Protein AF-A0A6B1XDC8-F1 (afdb_monomer_lite)

Organism: Bifidobacterium longum (NCBI:txid216816)

InterPro domains:
  IPR008928 Six-hairpin glycosidase superfamily [SSF48208] (1-113)
  IPR012341 Six-hairpin glycosidase-like superfamily [G3DSA:1.50.10.10] (1-63)

Structure (mmCIF, N/CA/C/O backbone):
data_AF-A0A6B1XDC8-F1
#
_entry.id   AF-A0A6B1XDC8-F1
#
loop_
_atom_site.group_PDB
_atom_site.id
_atom_site.type_symbol
_atom_site.label_atom_id
_atom_site.label_alt_id
_atom_site.label_comp_id
_atom_site.label_asym_id
_atom_site.label_entity_id
_atom_site.label_seq_id
_atom_site.pdbx_PDB_ins_code
_atom_site.Cartn_x
_atom_site.Cartn_y
_atom_site.Cartn_z
_atom_site.occupancy
_atom_site.B_iso_or_equiv
_atom_site.auth_seq_id
_atom_site.auth_comp_id
_atom_site.auth_asym_id
_atom_site.auth_atom_id
_atom_site.pdbx_PDB_model_num
ATOM 1 N N . LYS A 1 1 ? -5.039 10.578 -0.601 1.00 76.38 1 LYS A N 1
ATOM 2 C CA . LYS A 1 1 ? -5.330 11.801 0.204 1.00 76.38 1 LYS A CA 1
ATOM 3 C C . LYS A 1 1 ? -6.596 12.491 -0.287 1.00 76.38 1 LYS A C 1
ATOM 5 O O . LYS A 1 1 ? -7.418 12.818 0.547 1.00 76.38 1 LYS A O 1
ATOM 10 N N . LEU A 1 2 ? -6.743 12.675 -1.601 1.00 93.44 2 LEU A N 1
ATOM 11 C CA . LEU A 1 2 ? -7.900 13.335 -2.218 1.00 93.44 2 LEU A CA 1
ATOM 12 C C . LEU A 1 2 ? -9.112 12.412 -2.464 1.00 93.44 2 LEU A C 1
ATOM 14 O O . LEU A 1 2 ? -10.103 12.879 -2.994 1.00 93.44 2 LEU A O 1
ATOM 18 N N . GLY A 1 3 ? -9.047 11.125 -2.101 1.00 91.56 3 GLY A N 1
ATOM 19 C CA . GLY A 1 3 ? -10.126 10.162 -2.382 1.00 91.56 3 GLY A CA 1
ATOM 20 C C . GLY A 1 3 ? -10.022 9.464 -3.744 1.00 91.56 3 GLY A C 1
ATOM 21 O O . GLY A 1 3 ? -10.846 8.623 -4.061 1.00 91.56 3 GLY A O 1
ATOM 22 N N . GLU A 1 4 ? -8.981 9.755 -4.523 1.00 96.25 4 GLU A N 1
ATOM 23 C CA . GLU A 1 4 ? -8.754 9.246 -5.887 1.00 96.25 4 GLU A CA 1
ATOM 24 C C . GLU A 1 4 ? -8.259 7.784 -5.953 1.00 96.25 4 GLU A C 1
ATOM 26 O O . GLU A 1 4 ? -7.385 7.449 -6.756 1.00 96.25 4 GLU A O 1
ATOM 31 N N . GLN A 1 5 ? -8.753 6.899 -5.083 1.00 96.31 5 GLN A N 1
ATOM 32 C CA . GLN A 1 5 ? -8.260 5.518 -4.992 1.00 96.31 5 GLN A CA 1
ATOM 33 C C . GLN A 1 5 ? -8.491 4.727 -6.286 1.00 96.31 5 GLN A C 1
ATOM 35 O O . GLN A 1 5 ? -7.595 3.989 -6.689 1.00 96.31 5 GLN A O 1
ATOM 40 N N . HIS A 1 6 ? -9.610 4.951 -6.980 1.00 96.88 6 HIS A N 1
ATOM 41 C CA . HIS A 1 6 ? -9.887 4.347 -8.288 1.00 96.88 6 HIS A CA 1
ATOM 42 C C . HIS A 1 6 ? -8.805 4.699 -9.325 1.00 96.88 6 HIS A C 1
ATOM 44 O O . HIS A 1 6 ? -8.190 3.824 -9.932 1.00 96.88 6 HIS A O 1
ATOM 50 N N . ARG A 1 7 ? -8.470 5.990 -9.461 1.00 97.69 7 ARG A N 1
ATOM 51 C CA . ARG A 1 7 ? -7.401 6.440 -10.367 1.00 97.69 7 ARG A CA 1
ATOM 52 C C . ARG A 1 7 ? -6.041 5.864 -9.976 1.00 97.69 7 ARG A C 1
ATOM 54 O O . ARG A 1 7 ? -5.271 5.466 -10.844 1.00 97.69 7 ARG A O 1
ATOM 61 N N . VAL A 1 8 ? -5.724 5.836 -8.679 1.00 97.81 8 VAL A N 1
ATOM 62 C CA . VAL A 1 8 ? -4.464 5.252 -8.189 1.00 97.81 8 VAL A CA 1
ATOM 63 C C . VAL A 1 8 ? -4.397 3.761 -8.509 1.00 97.81 8 VAL A C 1
ATOM 65 O O . VAL A 1 8 ? -3.337 3.286 -8.902 1.00 97.81 8 VAL A O 1
ATOM 68 N N . TYR A 1 9 ? -5.506 3.035 -8.372 1.00 98.12 9 TYR A N 1
ATOM 69 C CA . TYR A 1 9 ? -5.582 1.621 -8.720 1.00 98.12 9 TYR A CA 1
ATOM 70 C C . TYR A 1 9 ? -5.302 1.392 -10.207 1.00 98.12 9 TYR A C 1
ATOM 72 O O . TYR A 1 9 ? -4.462 0.562 -10.538 1.00 98.12 9 TYR A O 1
ATOM 80 N N . GLN A 1 10 ? -5.891 2.197 -11.094 1.00 98.31 10 GLN A N 1
ATOM 81 C CA . GLN A 1 10 ? -5.604 2.091 -12.524 1.00 98.31 10 GLN A CA 1
ATOM 82 C C . GLN A 1 10 ? -4.124 2.361 -12.836 1.00 98.31 10 GLN A C 1
ATOM 84 O O . GLN A 1 10 ? -3.496 1.598 -13.559 1.00 98.31 10 GLN A O 1
ATOM 89 N N . VAL A 1 11 ? -3.520 3.379 -12.213 1.00 98.00 11 VAL A N 1
ATOM 90 C CA . VAL A 1 11 ? -2.080 3.656 -12.370 1.00 98.00 11 VAL A CA 1
ATOM 91 C C . VAL A 1 11 ? -1.217 2.505 -11.844 1.00 98.00 11 VAL A C 1
ATOM 93 O O . VAL A 1 11 ? -0.182 2.206 -12.439 1.00 98.00 11 VAL A O 1
ATOM 96 N N . LEU A 1 12 ? -1.622 1.846 -10.750 1.00 98.25 12 LEU A N 1
ATOM 97 C CA . LEU A 1 12 ? -0.933 0.655 -10.248 1.00 98.25 12 LEU A CA 1
ATOM 98 C C . LEU A 1 12 ? -0.908 -0.450 -11.309 1.00 98.25 12 LEU A C 1
ATOM 100 O O . LEU A 1 12 ? 0.154 -1.013 -11.577 1.00 98.25 12 LEU A O 1
ATOM 104 N N . LEU A 1 13 ? -2.061 -0.726 -11.919 1.00 98.06 13 LEU A N 1
ATOM 105 C CA . LEU A 1 13 ? -2.188 -1.730 -12.969 1.00 98.06 13 LEU A CA 1
ATOM 106 C C . LEU A 1 13 ? -1.393 -1.347 -14.219 1.00 98.06 13 LEU A C 1
ATOM 108 O O . LEU A 1 13 ? -0.608 -2.154 -14.696 1.00 98.06 13 LEU A O 1
ATOM 112 N N . ASP A 1 14 ? -1.523 -0.118 -14.708 1.00 98.19 14 ASP A N 1
ATOM 113 C CA . ASP A 1 14 ? -0.899 0.289 -15.968 1.00 98.19 14 ASP A CA 1
ATOM 114 C C . ASP A 1 14 ? 0.627 0.387 -15.846 1.00 98.19 14 ASP A C 1
ATOM 116 O O . ASP A 1 14 ? 1.369 -0.126 -16.684 1.00 98.19 14 ASP A O 1
ATOM 120 N N . TYR A 1 15 ? 1.123 1.039 -14.791 1.00 98.31 15 TYR A N 1
ATOM 121 C CA . TYR A 1 15 ? 2.548 1.333 -14.658 1.00 98.31 15 TYR A CA 1
ATOM 122 C C . TYR A 1 15 ? 3.346 0.099 -14.226 1.00 98.31 15 TYR A C 1
ATOM 124 O O . TYR A 1 15 ? 4.325 -0.269 -14.874 1.00 98.31 15 TYR A O 1
ATOM 132 N N . TRP A 1 16 ? 2.921 -0.585 -13.159 1.00 98.56 16 TRP A N 1
ATOM 133 C CA . TRP A 1 16 ? 3.620 -1.785 -12.690 1.00 98.56 16 TRP A CA 1
ATOM 134 C C . TRP A 1 16 ? 3.252 -3.017 -13.510 1.00 98.56 16 TRP A C 1
ATOM 136 O O . TRP A 1 16 ? 4.138 -3.820 -13.799 1.00 98.56 16 TRP A O 1
ATOM 146 N N . GLY A 1 17 ? 1.998 -3.148 -13.952 1.00 98.31 17 GLY A N 1
ATOM 147 C CA . GLY A 1 17 ? 1.614 -4.186 -14.912 1.00 98.31 17 GLY A CA 1
ATOM 148 C C . GLY A 1 17 ? 2.352 -4.028 -16.238 1.00 98.31 17 GLY A C 1
ATOM 149 O O . GLY A 1 17 ? 2.854 -5.015 -16.758 1.00 98.31 17 GLY A O 1
ATOM 150 N N . GLY A 1 18 ? 2.590 -2.799 -16.705 1.00 97.75 18 GLY A N 1
ATOM 151 C CA . GLY A 1 18 ? 3.410 -2.556 -17.892 1.00 97.75 18 GLY A CA 1
ATOM 152 C C . GLY A 1 18 ? 4.861 -3.049 -17.771 1.00 97.75 18 GLY A C 1
ATOM 153 O O . GLY A 1 18 ? 5.433 -3.498 -18.771 1.00 97.75 18 GLY A O 1
ATOM 154 N N . MET A 1 19 ? 5.454 -3.018 -16.567 1.00 98.12 19 MET A N 1
ATOM 155 C CA . MET A 1 19 ? 6.747 -3.671 -16.300 1.00 98.12 19 MET A CA 1
ATOM 156 C C . MET A 1 19 ? 6.612 -5.202 -16.331 1.00 98.12 19 MET A C 1
ATOM 158 O O . MET A 1 19 ? 7.458 -5.883 -16.915 1.00 98.12 19 MET A O 1
ATOM 162 N N . LEU A 1 20 ? 5.550 -5.758 -15.734 1.00 98.00 20 LEU A N 1
ATOM 163 C CA . LEU A 1 20 ? 5.282 -7.204 -15.738 1.00 98.00 20 LEU A CA 1
ATOM 164 C C . LEU A 1 20 ? 5.062 -7.748 -17.157 1.00 98.00 20 LEU A C 1
ATOM 166 O O . LEU A 1 20 ? 5.611 -8.795 -17.494 1.00 98.00 20 LEU A O 1
ATOM 170 N N . ASP A 1 21 ? 4.361 -7.010 -18.018 1.00 97.19 21 ASP A N 1
ATOM 171 C CA . ASP A 1 21 ? 4.167 -7.344 -19.436 1.00 97.19 21 ASP A CA 1
ATOM 172 C C . ASP A 1 21 ? 5.503 -7.431 -20.190 1.00 97.19 21 ASP A C 1
ATOM 174 O O . ASP A 1 21 ? 5.663 -8.194 -21.145 1.00 97.19 21 ASP A O 1
ATOM 178 N N . ARG A 1 22 ? 6.510 -6.691 -19.713 1.00 96.38 22 ARG A N 1
ATOM 179 C CA . ARG A 1 22 ? 7.902 -6.729 -20.188 1.00 96.38 22 ARG A CA 1
ATOM 180 C C . ARG A 1 22 ? 8.765 -7.734 -19.425 1.00 96.38 22 ARG A C 1
ATOM 182 O O . ARG A 1 22 ? 9.989 -7.700 -19.522 1.00 96.38 22 ARG A O 1
ATOM 189 N N . ARG A 1 23 ? 8.128 -8.669 -18.716 1.00 95.81 23 ARG A N 1
ATOM 190 C CA . ARG A 1 23 ? 8.741 -9.777 -17.968 1.00 95.81 23 ARG A CA 1
ATOM 191 C C . ARG A 1 23 ? 9.631 -9.334 -16.809 1.00 95.81 23 ARG A C 1
ATOM 193 O O . ARG A 1 23 ? 10.546 -10.062 -16.424 1.00 95.81 23 ARG A O 1
ATOM 200 N N . ALA A 1 24 ? 9.371 -8.160 -16.236 1.00 97.44 24 ALA A N 1
ATOM 201 C CA . ALA A 1 24 ? 10.018 -7.761 -14.996 1.00 97.44 24 ALA A CA 1
ATOM 202 C C . ALA A 1 24 ? 9.708 -8.773 -13.877 1.00 97.44 24 ALA A C 1
ATOM 204 O O . ALA A 1 24 ? 8.552 -9.113 -13.641 1.00 97.44 24 ALA A O 1
ATOM 205 N N . VAL A 1 25 ? 10.743 -9.235 -13.171 1.00 97.81 25 VAL A N 1
ATOM 206 C CA . VAL A 1 25 ? 10.617 -10.086 -11.964 1.00 97.81 25 VAL A CA 1
ATOM 207 C C . VAL A 1 25 ? 10.915 -9.319 -10.667 1.00 97.81 25 VAL A C 1
ATOM 209 O O . VAL A 1 25 ? 10.709 -9.824 -9.568 1.00 97.81 25 VAL A O 1
ATOM 212 N N . THR A 1 26 ? 11.371 -8.077 -10.812 1.00 98.31 26 THR A N 1
ATOM 213 C CA . THR A 1 26 ? 11.611 -7.059 -9.784 1.00 98.31 26 THR A CA 1
ATOM 214 C C . THR A 1 26 ? 11.231 -5.701 -10.376 1.00 98.31 26 THR A C 1
ATOM 216 O O . THR A 1 26 ? 11.215 -5.553 -11.598 1.00 98.31 26 THR A O 1
ATOM 219 N N . PHE A 1 27 ? 10.915 -4.701 -9.550 1.00 98.50 27 PHE A N 1
ATOM 220 C CA . PHE A 1 27 ? 10.553 -3.376 -10.065 1.00 98.50 27 PHE A CA 1
ATOM 221 C C . PHE A 1 27 ? 11.776 -2.521 -10.380 1.00 98.50 27 PHE A C 1
ATOM 223 O O . PHE A 1 27 ? 12.759 -2.519 -9.637 1.00 98.50 27 PHE A O 1
ATOM 230 N N . TRP A 1 28 ? 11.703 -1.820 -11.508 1.00 98.44 28 TRP A N 1
ATOM 231 C CA . TRP A 1 28 ? 12.827 -1.097 -12.091 1.00 98.44 28 TRP A CA 1
ATOM 232 C C . TRP A 1 28 ? 12.982 0.290 -11.472 1.00 98.44 28 TRP A C 1
ATOM 234 O O . TRP A 1 28 ? 12.066 0.828 -10.849 1.00 98.44 28 TRP A O 1
ATOM 244 N N . GLU A 1 29 ? 14.162 0.870 -11.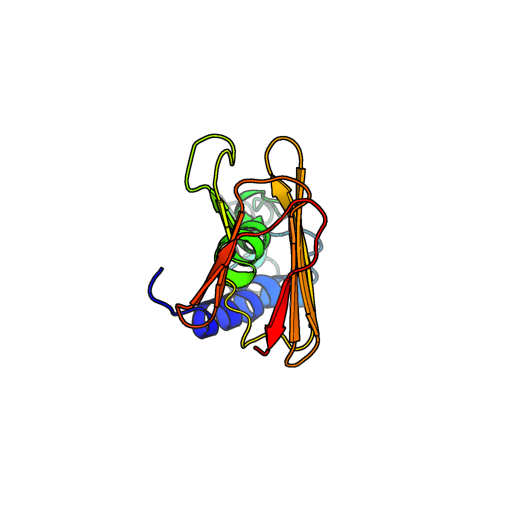659 1.00 98.38 29 GLU A N 1
ATOM 245 C CA . GLU A 1 29 ? 14.480 2.233 -11.245 1.00 98.38 29 GLU A CA 1
ATOM 246 C C . GLU A 1 29 ? 13.595 3.266 -11.941 1.00 98.38 29 GLU A C 1
ATOM 248 O O . GLU A 1 29 ? 13.105 4.200 -11.320 1.00 98.38 29 GLU A O 1
ATOM 253 N N . GLU A 1 30 ? 13.320 3.060 -13.218 1.00 97.12 30 GLU A N 1
ATOM 254 C CA . GLU A 1 30 ? 12.441 3.916 -13.994 1.00 97.12 30 GLU A CA 1
ATOM 255 C C . GLU A 1 30 ? 11.750 3.073 -15.056 1.00 97.12 30 GLU A C 1
ATOM 257 O O . GLU A 1 30 ? 12.373 2.239 -15.721 1.00 97.12 30 GLU A O 1
ATOM 262 N N . PHE A 1 31 ? 10.468 3.333 -15.261 1.00 97.62 31 PHE A N 1
ATOM 263 C CA . PHE A 1 31 ? 9.728 2.768 -16.370 1.00 97.62 31 PHE A CA 1
ATOM 264 C C . PHE A 1 31 ? 9.040 3.867 -17.178 1.00 97.62 31 PHE A C 1
ATOM 266 O O . PHE A 1 31 ? 8.249 4.645 -16.647 1.00 97.62 31 PHE A O 1
ATOM 273 N N . ASP A 1 32 ? 9.346 3.905 -18.470 1.00 97.31 32 ASP A N 1
ATOM 274 C CA . ASP A 1 32 ? 8.621 4.686 -19.460 1.00 97.31 32 ASP A CA 1
ATOM 275 C C . ASP A 1 32 ? 7.899 3.698 -20.392 1.00 97.31 32 ASP A C 1
ATOM 277 O O . ASP A 1 32 ? 8.558 2.945 -21.119 1.00 97.31 32 ASP A O 1
ATOM 281 N N . PRO A 1 33 ? 6.554 3.657 -20.382 1.00 96.00 33 PRO A N 1
ATOM 282 C CA . PRO A 1 33 ? 5.794 2.713 -21.194 1.00 96.00 33 PRO A CA 1
ATOM 283 C C . PRO A 1 33 ? 5.930 2.956 -22.705 1.00 96.00 33 PRO A C 1
ATOM 285 O O . PRO A 1 33 ? 5.598 2.052 -23.475 1.00 96.00 33 PRO A O 1
ATOM 288 N N . SER A 1 34 ? 6.416 4.129 -23.129 1.00 96.69 34 SER A N 1
ATOM 289 C CA . SER A 1 34 ? 6.667 4.457 -24.538 1.00 96.69 34 SER A CA 1
ATOM 290 C C . SER A 1 34 ? 8.012 3.939 -25.061 1.00 96.69 34 SER A C 1
ATOM 292 O O . SER A 1 34 ? 8.217 3.871 -26.272 1.00 96.69 34 SER A O 1
ATOM 294 N N . GLN A 1 35 ? 8.928 3.544 -24.171 1.00 96.38 35 GLN A N 1
ATOM 295 C CA . GLN A 1 35 ? 10.206 2.955 -24.560 1.00 96.38 35 GLN A CA 1
ATOM 296 C C . GLN A 1 35 ? 10.035 1.480 -24.944 1.00 96.38 35 GLN A C 1
ATOM 298 O O . GLN A 1 35 ? 9.207 0.743 -24.392 1.00 96.38 35 GLN A O 1
ATOM 303 N N . HIS A 1 36 ? 10.868 1.033 -25.885 1.00 93.06 36 HIS A N 1
ATOM 304 C CA . HIS A 1 36 ? 10.831 -0.318 -26.436 1.00 93.06 36 HIS A CA 1
ATOM 305 C C . HIS A 1 36 ? 12.238 -0.896 -26.618 1.00 93.06 36 HIS A C 1
ATOM 307 O O . HIS A 1 36 ? 13.233 -0.177 -26.693 1.00 93.06 36 HIS A O 1
ATOM 313 N N . GLY A 1 37 ? 12.323 -2.225 -26.714 1.00 92.75 37 GLY A N 1
ATOM 314 C CA . GLY A 1 37 ? 13.584 -2.923 -26.958 1.00 92.75 37 GLY A CA 1
ATOM 315 C C . GLY A 1 37 ? 14.656 -2.583 -25.921 1.00 92.75 37 GLY A C 1
ATOM 316 O O . GLY A 1 37 ? 14.408 -2.638 -24.719 1.00 92.75 37 GLY A O 1
ATOM 317 N N . LYS A 1 38 ? 15.857 -2.247 -26.396 1.00 94.00 38 LYS A N 1
ATOM 318 C CA . LYS A 1 38 ? 17.005 -1.928 -25.536 1.00 94.00 38 LYS A CA 1
ATOM 319 C C . LYS A 1 38 ? 16.868 -0.594 -24.797 1.00 94.00 38 LYS A C 1
ATOM 321 O O . LYS A 1 38 ? 17.448 -0.450 -23.728 1.00 94.00 38 LYS A O 1
ATOM 326 N N . ASP A 1 39 ? 16.089 0.346 -25.331 1.00 95.88 39 ASP A N 1
ATOM 327 C CA . ASP A 1 39 ? 16.005 1.704 -24.780 1.00 95.88 39 ASP A CA 1
ATOM 328 C C . ASP A 1 39 ? 15.369 1.698 -23.385 1.00 95.88 39 ASP A C 1
ATOM 330 O O . ASP A 1 39 ? 15.718 2.513 -22.540 1.00 95.88 39 ASP A O 1
ATOM 334 N N . MET A 1 40 ? 14.528 0.699 -23.096 1.00 96.19 40 MET A N 1
ATOM 335 C CA . MET A 1 40 ? 13.933 0.496 -21.772 1.00 96.19 40 MET A CA 1
ATOM 336 C C . MET A 1 40 ? 14.966 0.217 -20.673 1.00 96.19 40 MET A C 1
ATOM 338 O O . MET A 1 40 ? 14.682 0.484 -19.506 1.00 96.19 40 MET A O 1
ATOM 342 N N . TYR A 1 41 ? 16.133 -0.331 -21.020 1.00 97.31 41 TYR A N 1
ATOM 343 C CA . TYR A 1 41 ? 17.193 -0.694 -20.071 1.00 97.31 41 TYR A CA 1
ATOM 344 C C . TYR A 1 41 ? 18.279 0.379 -19.959 1.00 97.31 41 TYR A C 1
ATOM 346 O O . TYR A 1 41 ? 19.149 0.289 -19.089 1.00 97.31 41 TYR A O 1
ATOM 354 N N . ALA A 1 42 ? 18.2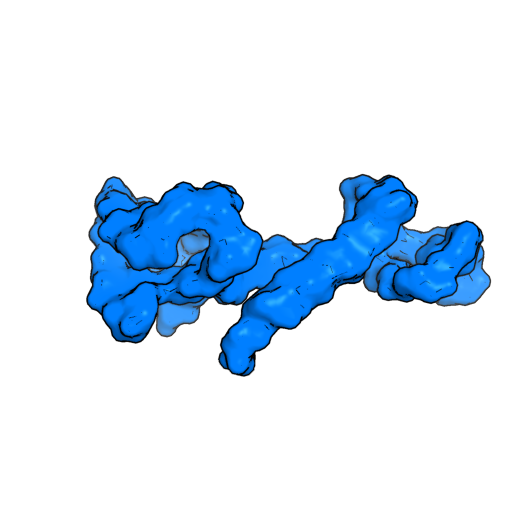27 1.392 -20.822 1.00 97.81 42 ALA A N 1
ATOM 355 C CA . ALA A 1 42 ? 19.220 2.442 -20.847 1.00 97.81 42 ALA A CA 1
ATOM 356 C C . ALA A 1 42 ? 18.988 3.432 -19.702 1.00 97.81 42 ALA A C 1
ATOM 358 O O . ALA A 1 42 ? 17.858 3.828 -19.411 1.00 97.81 42 ALA A O 1
ATOM 359 N N . MET A 1 43 ? 20.072 3.842 -19.051 1.00 97.75 43 MET A N 1
ATOM 360 C CA . MET A 1 43 ? 20.075 4.922 -18.065 1.00 97.75 43 MET A CA 1
ATOM 361 C C . MET A 1 43 ? 21.498 5.463 -17.932 1.00 97.75 43 MET A C 1
ATOM 363 O O . MET A 1 43 ? 22.460 4.754 -18.215 1.00 97.75 43 MET A O 1
ATOM 367 N N . TYR A 1 44 ? 21.649 6.727 -17.530 1.00 97.44 44 TYR A N 1
ATOM 368 C CA . TYR A 1 44 ? 22.964 7.350 -17.296 1.00 97.44 44 TYR A CA 1
ATOM 369 C C . TYR A 1 44 ? 23.922 7.323 -18.509 1.00 97.44 44 TYR A C 1
ATOM 371 O O . TYR A 1 44 ? 25.136 7.392 -18.348 1.00 97.44 44 TYR A O 1
ATOM 379 N N . GLY A 1 45 ? 23.381 7.238 -19.731 1.00 96.56 45 GLY A N 1
ATOM 380 C CA . GLY A 1 45 ? 24.169 7.131 -20.966 1.00 96.56 45 GLY A CA 1
ATOM 381 C C . GLY A 1 45 ? 24.711 5.727 -21.269 1.00 96.56 45 GLY A C 1
ATOM 382 O O . GLY A 1 45 ? 25.386 5.557 -22.281 1.00 96.56 45 GLY A O 1
ATOM 383 N N . ASP A 1 46 ? 24.397 4.725 -20.445 1.00 97.69 46 ASP A N 1
ATOM 384 C CA . ASP A 1 46 ? 24.744 3.318 -20.661 1.00 97.69 46 ASP A CA 1
ATOM 385 C C . ASP A 1 46 ? 23.503 2.538 -21.154 1.00 97.69 46 ASP A C 1
ATOM 387 O O . ASP A 1 46 ? 22.443 2.645 -20.526 1.00 97.69 46 ASP A O 1
ATOM 391 N N . PRO A 1 47 ? 23.593 1.741 -22.243 1.00 96.88 47 PRO A N 1
ATOM 392 C CA . PRO A 1 47 ? 22.488 0.918 -22.751 1.00 96.88 47 PRO A CA 1
ATOM 393 C C . PRO A 1 47 ? 21.857 -0.059 -21.746 1.00 96.88 47 PRO A C 1
ATOM 395 O O . PRO A 1 47 ? 20.726 -0.485 -21.965 1.00 96.88 47 PRO A O 1
ATOM 398 N N . TYR A 1 48 ? 22.566 -0.420 -20.675 1.00 97.25 48 TYR A N 1
ATOM 399 C CA . TYR A 1 48 ? 22.092 -1.309 -19.609 1.00 97.25 48 TYR A CA 1
ATOM 400 C C . TYR A 1 48 ? 22.326 -0.719 -18.212 1.00 97.25 48 TYR A C 1
ATOM 402 O O . TYR A 1 48 ? 22.350 -1.449 -17.221 1.00 97.25 48 TYR A O 1
ATOM 410 N N . GLY A 1 49 ? 22.505 0.601 -18.121 1.00 97.94 49 GLY A N 1
ATOM 411 C CA . GLY A 1 49 ? 22.796 1.288 -16.862 1.00 97.94 49 GLY A CA 1
ATOM 412 C C . GLY A 1 49 ? 21.634 1.319 -15.868 1.00 97.94 49 GLY A C 1
ATOM 413 O O . GLY A 1 49 ? 21.839 1.686 -14.712 1.00 97.94 49 GLY A O 1
ATOM 414 N N . LYS A 1 50 ? 20.413 0.965 -16.288 1.00 98.25 50 LYS A N 1
ATOM 415 C CA . LYS A 1 50 ? 19.229 1.001 -15.426 1.00 98.25 50 LYS A CA 1
ATOM 416 C C . LYS A 1 50 ? 19.245 -0.134 -14.409 1.00 98.25 50 LYS A C 1
ATOM 418 O O . LYS A 1 50 ? 19.322 -1.307 -14.780 1.00 98.25 50 LYS A O 1
ATOM 423 N N . SER A 1 51 ? 19.033 0.180 -13.130 1.00 98.44 51 SER A N 1
ATOM 424 C CA . SER A 1 51 ? 18.755 -0.872 -12.153 1.00 98.44 51 SER A CA 1
ATOM 425 C C . SER A 1 51 ? 17.370 -1.475 -12.395 1.00 98.44 51 SER A C 1
ATOM 427 O O . SER A 1 51 ? 16.342 -0.808 -12.274 1.00 98.44 51 SER A O 1
ATOM 429 N N . LEU A 1 52 ? 17.325 -2.774 -12.691 1.00 98.31 52 LEU A N 1
ATOM 430 C CA . LEU A 1 52 ? 16.071 -3.520 -12.853 1.00 98.31 52 LEU A CA 1
ATOM 431 C C . LEU A 1 52 ? 15.532 -4.068 -11.522 1.00 98.31 52 LEU A C 1
ATOM 433 O O . LEU A 1 52 ? 14.533 -4.780 -11.504 1.00 98.31 52 LEU A O 1
ATOM 437 N N . CYS A 1 53 ? 16.173 -3.745 -10.399 1.00 98.56 53 CYS A N 1
ATOM 438 C CA . CYS A 1 53 ? 15.737 -4.122 -9.059 1.00 98.56 53 CYS A CA 1
ATOM 439 C C . CYS A 1 53 ? 15.996 -2.957 -8.103 1.00 98.56 53 CYS A C 1
ATOM 441 O O . CYS A 1 53 ? 16.982 -2.936 -7.363 1.00 98.56 53 CYS A O 1
ATOM 443 N N . HIS A 1 54 ? 15.113 -1.965 -8.137 1.00 98.56 54 HIS A N 1
ATOM 444 C CA . HIS A 1 54 ? 15.284 -0.725 -7.397 1.00 98.56 54 HIS A CA 1
ATOM 445 C C . HIS A 1 54 ? 14.202 -0.568 -6.326 1.00 98.56 54 HIS A C 1
ATOM 447 O O . HIS A 1 54 ? 13.006 -0.676 -6.594 1.00 98.56 54 HIS A O 1
ATOM 453 N N . ALA A 1 55 ? 14.618 -0.282 -5.090 1.00 98.19 55 ALA A N 1
ATOM 454 C CA . ALA A 1 55 ? 13.723 -0.264 -3.933 1.00 98.19 55 ALA A CA 1
ATOM 455 C C . ALA A 1 55 ? 12.578 0.757 -4.062 1.00 98.19 55 ALA A C 1
ATOM 457 O O . ALA A 1 55 ? 11.443 0.453 -3.697 1.00 98.19 55 ALA A O 1
ATOM 458 N N . TRP A 1 56 ? 12.834 1.941 -4.631 1.00 97.81 56 TRP A N 1
ATOM 459 C CA . TRP A 1 56 ? 11.781 2.943 -4.844 1.00 97.81 56 TRP A CA 1
ATOM 460 C C . TRP A 1 56 ? 10.706 2.494 -5.847 1.00 97.81 56 TRP A C 1
ATOM 462 O O . TRP A 1 56 ? 9.594 3.026 -5.854 1.00 97.81 56 TRP A O 1
ATOM 472 N N . GLY A 1 57 ? 10.998 1.457 -6.641 1.00 98.00 57 GLY A N 1
ATOM 473 C CA . GLY A 1 57 ? 10.064 0.870 -7.591 1.00 98.00 57 GLY A CA 1
ATOM 474 C C . GLY A 1 57 ? 8.975 0.085 -6.868 1.00 98.00 57 GLY A C 1
ATOM 475 O O . GLY A 1 57 ? 7.903 -0.128 -7.415 1.00 98.00 57 GLY A O 1
ATOM 476 N N . ALA A 1 58 ? 9.182 -0.278 -5.599 1.00 98.25 58 ALA A N 1
ATOM 477 C CA . ALA A 1 58 ? 8.237 -1.036 -4.784 1.00 98.25 58 ALA A CA 1
ATOM 478 C C . ALA A 1 58 ? 7.138 -0.178 -4.121 1.00 98.25 58 ALA A C 1
ATOM 480 O O . ALA A 1 58 ? 6.534 -0.586 -3.126 1.00 98.25 58 ALA A O 1
ATOM 481 N N . SER A 1 59 ? 6.825 0.991 -4.688 1.00 98.06 59 SER A N 1
ATOM 482 C CA . SER A 1 59 ? 5.753 1.874 -4.202 1.00 98.06 59 SER A CA 1
ATOM 483 C C . SER A 1 59 ? 4.376 1.199 -4.003 1.00 98.06 59 SER A C 1
ATOM 485 O O . SER A 1 59 ? 3.686 1.591 -3.054 1.00 98.06 59 SER A O 1
ATOM 487 N N . PRO A 1 60 ? 3.956 0.170 -4.782 1.00 98.19 60 PRO A N 1
ATOM 488 C CA . PRO A 1 60 ? 2.682 -0.516 -4.561 1.00 98.19 60 PRO A CA 1
ATOM 489 C C . PRO A 1 60 ? 2.521 -1.081 -3.149 1.00 98.19 60 PRO A C 1
ATOM 491 O O . PRO A 1 60 ? 1.423 -1.023 -2.602 1.00 98.19 60 PRO A O 1
ATOM 494 N N . ILE A 1 61 ? 3.604 -1.546 -2.512 1.00 97.94 61 ILE A N 1
ATOM 495 C CA . ILE A 1 61 ? 3.565 -2.086 -1.141 1.00 97.94 61 ILE A CA 1
ATOM 496 C C . ILE A 1 61 ? 3.025 -1.031 -0.168 1.00 97.94 61 ILE A C 1
ATOM 498 O O . ILE A 1 61 ? 2.116 -1.297 0.622 1.00 97.94 61 ILE A O 1
ATOM 502 N N . TYR A 1 62 ? 3.557 0.190 -0.250 1.00 97.69 62 TYR A N 1
ATOM 503 C CA . TYR A 1 62 ? 3.113 1.295 0.591 1.00 97.69 62 TYR A CA 1
ATOM 504 C C . TYR A 1 62 ? 1.681 1.712 0.254 1.00 97.69 62 TYR A C 1
ATOM 506 O O . TYR A 1 62 ? 0.866 1.877 1.161 1.00 97.69 62 TYR A O 1
ATOM 514 N N . LEU A 1 63 ? 1.360 1.867 -1.034 1.00 97.81 63 LEU A N 1
ATOM 515 C CA . LEU A 1 63 ? 0.039 2.312 -1.478 1.00 97.81 63 LEU A CA 1
ATOM 516 C C . LEU A 1 63 ? -1.059 1.346 -1.015 1.00 97.81 63 LEU A C 1
ATOM 518 O O . LEU A 1 63 ? -2.028 1.784 -0.392 1.00 97.81 63 LEU A O 1
ATOM 522 N N . LEU A 1 64 ? -0.871 0.042 -1.220 1.00 97.88 64 LEU A N 1
ATOM 523 C CA . LEU A 1 64 ? -1.817 -0.991 -0.797 1.00 97.88 64 LEU A CA 1
ATOM 524 C C . LEU A 1 64 ? -2.016 -0.989 0.725 1.00 97.88 64 LEU A C 1
ATOM 526 O O . LEU A 1 64 ? -3.151 -0.911 1.189 1.00 97.88 64 LEU A O 1
ATOM 530 N N . GLY A 1 65 ? -0.942 -0.973 1.521 1.00 98.00 65 GLY A N 1
ATOM 531 C CA . GLY A 1 65 ? -1.060 -0.999 2.984 1.00 98.00 65 GLY A CA 1
ATOM 532 C C . GLY A 1 65 ? -1.629 0.290 3.593 1.00 98.00 65 GLY A C 1
ATOM 533 O O . GLY A 1 65 ? -2.486 0.256 4.478 1.00 98.00 65 GLY A O 1
ATOM 534 N N . ARG A 1 66 ? -1.170 1.453 3.119 1.00 97.19 66 ARG A N 1
ATOM 535 C CA . ARG A 1 66 ? -1.495 2.765 3.703 1.00 97.19 66 ARG A CA 1
ATOM 536 C C . ARG A 1 66 ? -2.788 3.371 3.167 1.00 97.19 66 ARG A C 1
ATOM 538 O O . ARG A 1 66 ? -3.446 4.138 3.883 1.00 97.19 66 ARG A O 1
ATOM 545 N N . HIS A 1 67 ? -3.095 3.143 1.894 1.00 96.94 67 HIS A N 1
ATOM 546 C CA . HIS A 1 67 ? -4.157 3.859 1.188 1.00 96.94 67 HIS A CA 1
ATOM 547 C C . HIS A 1 67 ? -5.340 2.984 0.788 1.00 96.94 67 HIS A C 1
ATOM 549 O O . HIS A 1 67 ? -6.433 3.534 0.760 1.00 96.94 67 HIS A O 1
ATOM 555 N N . PHE A 1 68 ? -5.150 1.679 0.577 1.00 97.81 68 PHE A N 1
ATOM 556 C CA . PHE A 1 68 ? -6.252 0.751 0.296 1.00 97.81 68 PHE A CA 1
ATOM 557 C C . PHE A 1 68 ? -6.682 -0.023 1.546 1.00 97.81 68 PHE A C 1
ATOM 559 O O . PHE A 1 68 ? -7.791 0.174 2.025 1.00 97.81 68 PHE A O 1
ATOM 566 N N . ALA A 1 69 ? -5.798 -0.818 2.159 1.00 97.94 69 ALA A N 1
ATOM 567 C CA . ALA A 1 69 ? -6.082 -1.452 3.452 1.00 97.94 69 ALA A CA 1
ATOM 568 C C . ALA A 1 69 ? -6.248 -0.408 4.572 1.00 97.94 69 ALA A C 1
ATOM 570 O O . ALA A 1 69 ? -7.005 -0.606 5.520 1.00 97.94 69 ALA A O 1
ATOM 571 N N . GLY A 1 70 ? -5.572 0.737 4.432 1.00 97.62 70 GLY A N 1
ATOM 572 C CA . GLY A 1 70 ? -5.906 1.943 5.181 1.00 97.62 70 GLY A CA 1
ATOM 573 C C . GLY A 1 70 ? -5.312 2.035 6.580 1.00 97.62 70 GLY A C 1
ATOM 574 O O . GLY A 1 70 ? -5.833 2.797 7.394 1.00 97.62 70 GLY A O 1
ATOM 575 N N . LEU A 1 71 ? -4.236 1.299 6.876 1.00 98.50 71 LEU A N 1
ATOM 576 C CA . LEU A 1 71 ? -3.584 1.349 8.184 1.00 98.50 71 LEU A CA 1
ATOM 577 C C . LEU A 1 71 ? -2.855 2.676 8.400 1.00 98.50 71 LEU A C 1
ATOM 579 O O . LEU A 1 71 ? -1.978 3.077 7.618 1.00 98.50 71 LEU A O 1
ATOM 583 N N . ARG A 1 72 ? -3.172 3.349 9.511 1.00 97.94 72 ARG A N 1
ATOM 584 C CA . ARG A 1 72 ? -2.505 4.590 9.903 1.00 97.94 72 ARG A CA 1
ATOM 585 C C . ARG A 1 72 ? -2.186 4.661 11.389 1.00 97.94 72 ARG A C 1
ATOM 587 O O . ARG A 1 72 ? -3.103 4.523 12.186 1.00 97.94 72 ARG A O 1
ATOM 594 N N . PRO A 1 73 ? -0.931 4.948 11.791 1.00 98.12 73 PRO A N 1
ATOM 595 C CA . PRO A 1 73 ? -0.670 5.300 13.175 1.00 98.12 73 PRO A CA 1
ATOM 596 C C . PRO A 1 73 ? -1.288 6.670 13.461 1.00 98.12 73 PRO A C 1
ATOM 598 O O . PRO A 1 73 ? -1.124 7.606 12.675 1.00 98.12 73 PRO A O 1
ATOM 601 N N . THR A 1 74 ? -1.971 6.778 14.593 1.00 98.38 74 THR A N 1
ATOM 602 C CA . THR A 1 74 ? -2.479 8.044 15.145 1.00 98.38 74 THR A CA 1
ATOM 603 C C . THR A 1 74 ? -1.651 8.507 16.344 1.00 98.38 74 THR A C 1
ATOM 605 O O . THR A 1 74 ? -1.773 9.650 16.770 1.00 98.38 74 THR A O 1
ATOM 608 N N . ALA A 1 75 ? -0.763 7.647 16.850 1.00 98.50 75 ALA A N 1
ATOM 609 C CA . ALA A 1 75 ? 0.262 7.968 17.837 1.00 98.50 75 ALA A CA 1
ATOM 610 C C . ALA A 1 75 ? 1.570 7.194 17.544 1.00 98.50 75 ALA A C 1
ATOM 612 O O . ALA A 1 75 ? 1.534 6.162 16.855 1.00 98.50 75 ALA A O 1
ATOM 613 N N . PRO A 1 76 ? 2.734 7.659 18.048 1.00 98.00 76 PRO A N 1
ATOM 614 C CA . PRO A 1 76 ? 4.033 7.042 17.790 1.00 98.00 76 PRO A CA 1
ATOM 615 C C . PRO A 1 76 ? 4.062 5.539 18.066 1.00 98.00 76 PRO A C 1
ATOM 617 O O . PRO A 1 76 ? 3.529 5.056 19.064 1.00 98.00 76 PRO A O 1
ATOM 620 N N . GLY A 1 77 ? 4.701 4.787 17.166 1.00 95.81 77 GLY A N 1
ATOM 621 C CA . GLY A 1 77 ? 4.843 3.340 17.305 1.00 95.81 77 GLY A CA 1
ATOM 622 C C . GLY A 1 77 ? 3.512 2.589 17.377 1.00 95.81 77 GLY A C 1
ATOM 623 O O . GLY A 1 77 ? 3.461 1.569 18.053 1.00 95.81 77 GLY A O 1
ATOM 624 N N . TYR A 1 78 ? 2.446 3.083 16.733 1.00 98.06 78 TYR A N 1
ATOM 625 C CA . TYR A 1 78 ? 1.122 2.449 16.766 1.00 98.06 78 TYR A CA 1
ATOM 626 C C . TYR A 1 78 ? 0.602 2.239 18.202 1.00 98.06 78 TYR A C 1
ATOM 628 O O . TYR A 1 78 ? 0.002 1.210 18.511 1.00 98.06 78 TYR A O 1
ATOM 636 N N . GLN A 1 79 ? 0.861 3.188 19.114 1.00 97.81 79 GLN A N 1
ATOM 637 C CA . GLN A 1 79 ? 0.174 3.213 20.416 1.00 97.81 79 GLN A CA 1
ATOM 638 C C . GLN A 1 79 ? -1.344 3.291 20.218 1.00 97.81 79 GLN A C 1
ATOM 640 O O . GLN A 1 79 ? -2.089 2.556 20.857 1.00 97.81 79 GLN A O 1
ATOM 645 N N . THR A 1 80 ? -1.770 4.128 19.273 1.00 98.69 80 THR A N 1
ATOM 646 C CA . THR A 1 80 ? -3.106 4.116 18.682 1.00 98.69 80 THR A CA 1
ATOM 647 C C . THR A 1 80 ? -2.984 4.158 17.165 1.00 98.69 80 THR A C 1
ATOM 649 O O . THR A 1 80 ? -1.980 4.643 16.618 1.00 98.69 80 THR A O 1
ATOM 652 N N . PHE A 1 81 ? -3.980 3.608 16.482 1.00 98.75 81 PHE A N 1
ATOM 653 C CA . PHE A 1 81 ? -4.025 3.547 15.031 1.00 98.75 81 PHE A CA 1
ATOM 654 C C . PHE A 1 81 ? -5.449 3.402 14.510 1.00 98.75 81 PHE A C 1
ATOM 656 O O . PHE A 1 81 ? -6.359 2.977 15.219 1.00 98.75 81 PHE A O 1
ATOM 663 N N . GLU A 1 82 ? -5.623 3.719 13.236 1.00 98.56 82 GLU A N 1
ATOM 664 C CA . GLU A 1 82 ? -6.872 3.524 12.514 1.00 98.56 82 GLU A CA 1
ATOM 665 C C . GLU A 1 82 ? -6.687 2.584 11.324 1.00 98.56 82 GLU A C 1
ATOM 667 O O . GLU A 1 82 ? -5.615 2.520 10.716 1.00 98.56 82 GLU A O 1
ATOM 672 N N . ILE A 1 83 ? -7.764 1.877 10.996 1.00 98.56 83 ILE A N 1
ATOM 673 C CA . ILE A 1 83 ? -7.972 1.165 9.742 1.00 98.56 83 ILE A CA 1
ATOM 674 C C . ILE A 1 83 ? -9.122 1.881 9.045 1.00 98.56 83 ILE A C 1
ATOM 676 O O . ILE A 1 83 ? -10.261 1.803 9.501 1.00 98.56 83 ILE A O 1
ATOM 680 N N . LYS A 1 84 ? -8.818 2.607 7.968 1.00 97.94 84 LYS A N 1
ATOM 681 C CA . LYS A 1 84 ? -9.823 3.233 7.100 1.00 97.94 84 LYS A CA 1
ATOM 682 C C . LYS A 1 84 ? -9.703 2.640 5.691 1.00 97.94 84 LYS A C 1
ATOM 684 O O . LYS A 1 84 ? -8.934 3.189 4.893 1.00 97.94 84 LYS A O 1
ATOM 689 N N . PRO A 1 85 ? -10.370 1.505 5.428 1.00 97.12 85 PRO A N 1
ATOM 690 C CA . PRO A 1 85 ? -10.214 0.761 4.193 1.00 97.12 85 PRO A CA 1
ATOM 691 C C . PRO A 1 85 ? -10.969 1.426 3.041 1.00 97.12 85 PRO A C 1
ATOM 693 O O . PRO A 1 85 ? -12.044 1.985 3.220 1.00 97.12 85 PRO A O 1
ATOM 696 N N . GLU A 1 86 ? -10.387 1.342 1.854 1.00 96.50 86 GLU A N 1
ATOM 697 C CA . GLU A 1 86 ? -10.887 1.911 0.604 1.00 96.50 86 GLU A CA 1
ATOM 698 C C . GLU A 1 86 ? -10.736 0.818 -0.456 1.00 96.50 86 GLU A C 1
ATOM 700 O O . GLU A 1 86 ? -9.709 0.719 -1.124 1.00 96.50 86 GLU A O 1
ATOM 705 N N . LEU A 1 87 ? -11.702 -0.103 -0.502 1.00 96.12 87 LEU A N 1
ATOM 706 C CA . LEU A 1 87 ? -11.529 -1.412 -1.142 1.00 96.12 87 LEU A CA 1
ATOM 707 C C . LEU A 1 87 ? -12.490 -1.664 -2.310 1.00 96.12 87 LEU A C 1
ATOM 709 O O . LEU A 1 87 ? -12.693 -2.820 -2.669 1.00 96.12 87 LEU A O 1
ATOM 713 N N . SER A 1 88 ? -13.096 -0.627 -2.896 1.00 95.06 88 SER A N 1
ATOM 714 C CA . SER A 1 88 ? -14.053 -0.754 -4.013 1.00 95.06 88 SER A CA 1
ATOM 715 C C . SER A 1 88 ? -13.512 -1.583 -5.182 1.00 95.06 88 SER A C 1
ATOM 717 O O . SER A 1 88 ? -14.241 -2.390 -5.743 1.00 95.06 88 SER A O 1
ATOM 719 N N . GLU A 1 89 ? -12.219 -1.448 -5.478 1.00 96.81 89 GLU A N 1
ATOM 720 C CA . GLU A 1 89 ? -11.537 -2.107 -6.603 1.00 96.81 89 GLU A CA 1
ATOM 721 C C . GLU A 1 89 ? -11.213 -3.594 -6.366 1.00 96.81 89 GLU A C 1
ATOM 723 O O . GLU A 1 89 ? -10.714 -4.277 -7.256 1.00 96.81 89 GLU A O 1
ATOM 728 N N . PHE A 1 90 ? -11.452 -4.119 -5.159 1.00 97.12 90 PHE A N 1
ATOM 729 C CA . PHE A 1 90 ? -11.095 -5.493 -4.798 1.00 97.12 90 PHE A CA 1
ATOM 730 C C . PHE A 1 90 ? -12.348 -6.310 -4.513 1.00 97.12 90 PHE A C 1
ATOM 732 O O . PHE A 1 90 ? -13.118 -5.952 -3.631 1.00 97.12 90 PHE A O 1
ATOM 739 N N . HIS A 1 91 ? -12.531 -7.450 -5.176 1.00 97.12 91 HIS A N 1
ATOM 740 C CA . HIS A 1 91 ? -13.545 -8.426 -4.754 1.00 97.12 91 HIS A CA 1
ATOM 741 C C . HIS A 1 91 ? -13.071 -9.230 -3.545 1.00 97.12 91 HIS A C 1
ATOM 743 O O . HIS A 1 91 ? -13.820 -9.425 -2.593 1.00 97.12 91 HIS A O 1
ATOM 749 N N . HIS A 1 92 ? -11.806 -9.646 -3.570 1.00 97.94 92 HIS A N 1
ATOM 750 C CA . HIS A 1 92 ? -11.168 -10.379 -2.490 1.00 97.94 92 HIS A CA 1
ATOM 751 C C . HIS A 1 92 ? -9.821 -9.741 -2.178 1.00 97.94 92 HIS A C 1
ATOM 753 O O . HIS A 1 92 ? -9.065 -9.379 -3.081 1.00 97.94 92 HIS A O 1
ATOM 759 N N . LEU A 1 93 ? -9.516 -9.611 -0.894 1.00 97.00 93 LEU A N 1
ATOM 760 C CA . LEU A 1 93 ? -8.221 -9.141 -0.424 1.00 97.00 93 LEU A CA 1
ATOM 761 C C . LEU A 1 93 ? -7.935 -9.787 0.925 1.00 97.00 93 LEU A C 1
ATOM 763 O O . LEU A 1 93 ? -8.789 -9.781 1.802 1.00 97.00 93 LEU A O 1
ATOM 767 N N . HIS A 1 94 ? -6.720 -10.287 1.119 1.00 98.19 94 HIS A N 1
ATOM 768 C CA . HIS A 1 94 ? -6.223 -10.677 2.433 1.00 98.19 94 HIS A CA 1
ATOM 769 C C . HIS A 1 94 ? -4.881 -9.987 2.645 1.00 98.19 94 HIS A C 1
ATOM 771 O O . HIS A 1 94 ? -3.947 -10.156 1.863 1.00 98.19 94 HIS A O 1
ATOM 777 N N . THR A 1 95 ? -4.787 -9.155 3.677 1.00 97.50 95 THR A N 1
ATOM 778 C CA . THR A 1 95 ? -3.573 -8.403 3.987 1.00 97.50 95 THR A CA 1
ATOM 779 C C . THR A 1 95 ? -3.277 -8.472 5.476 1.00 97.50 95 THR A C 1
ATOM 781 O O . THR A 1 95 ? -4.153 -8.226 6.301 1.00 97.50 95 THR A O 1
ATOM 784 N N . VAL A 1 96 ? -2.022 -8.762 5.816 1.00 98.56 96 VAL A N 1
ATOM 785 C CA . VAL A 1 96 ? -1.506 -8.711 7.188 1.00 98.56 96 VAL A CA 1
ATOM 786 C C . VAL A 1 96 ? -0.487 -7.584 7.266 1.00 98.56 96 VAL A C 1
ATOM 788 O O . VAL A 1 96 ? 0.514 -7.587 6.553 1.00 98.56 96 VAL A O 1
ATOM 791 N N . LEU A 1 97 ? -0.751 -6.605 8.125 1.00 98.44 97 LEU A N 1
ATOM 792 C CA . LEU A 1 97 ? 0.056 -5.401 8.260 1.00 98.44 97 LEU A CA 1
ATOM 793 C C . LEU A 1 97 ? 0.755 -5.391 9.622 1.00 98.44 97 LEU A C 1
ATOM 795 O O . LEU A 1 97 ? 0.083 -5.511 10.652 1.00 98.44 97 LEU A O 1
ATOM 799 N N . PRO A 1 98 ? 2.088 -5.240 9.664 1.00 98.06 98 PRO A N 1
ATOM 800 C CA . PRO A 1 98 ? 2.807 -5.177 10.924 1.00 98.06 98 PRO A CA 1
ATOM 801 C C . PRO A 1 98 ? 2.571 -3.834 11.623 1.00 98.06 98 PRO A C 1
ATOM 803 O O . PRO A 1 98 ? 2.616 -2.766 11.010 1.00 98.06 98 PRO A O 1
ATOM 806 N N . ILE A 1 99 ? 2.389 -3.895 12.938 1.00 97.94 99 ILE A N 1
ATOM 807 C CA . ILE A 1 99 ? 2.422 -2.747 13.849 1.00 97.94 99 ILE A CA 1
ATOM 808 C C . ILE A 1 99 ? 3.417 -3.046 14.975 1.00 97.94 99 ILE A C 1
ATOM 810 O O . ILE A 1 99 ? 3.830 -4.188 15.178 1.00 97.94 99 ILE A O 1
ATOM 814 N N . LYS A 1 100 ? 3.844 -2.039 15.746 1.00 97.50 100 LYS A N 1
ATOM 815 C CA . LYS A 1 100 ? 4.758 -2.304 16.870 1.00 97.50 100 LYS A CA 1
ATOM 816 C C . LYS A 1 100 ? 4.079 -3.246 17.870 1.00 97.50 100 LYS A C 1
ATOM 818 O O . LYS A 1 100 ? 3.021 -2.914 18.408 1.00 97.50 100 LYS A O 1
ATOM 823 N N . GLY A 1 101 ? 4.704 -4.396 18.121 1.00 96.88 101 GLY A N 1
ATOM 824 C CA . GLY A 1 101 ? 4.211 -5.401 19.064 1.00 96.88 101 GLY A CA 1
ATOM 825 C C . GLY A 1 101 ? 2.939 -6.129 18.619 1.00 96.88 101 GLY A C 1
ATOM 826 O O . GLY A 1 101 ? 2.223 -6.632 19.480 1.00 96.88 101 GLY A O 1
ATOM 827 N N . GLY A 1 102 ? 2.612 -6.155 17.322 1.00 98.00 102 GLY A N 1
ATOM 828 C CA . GLY A 1 102 ? 1.432 -6.868 16.840 1.00 98.00 102 GLY A CA 1
ATOM 829 C C . GLY A 1 102 ? 1.217 -6.796 15.332 1.00 98.00 102 GLY A C 1
ATOM 830 O O . GLY A 1 102 ? 2.066 -6.322 14.579 1.00 98.00 102 GLY A O 1
ATOM 831 N N . THR A 1 103 ? 0.045 -7.233 14.895 1.00 98.62 103 THR A N 1
ATOM 832 C CA . THR A 1 103 ? -0.397 -7.158 13.501 1.00 98.62 103 THR A CA 1
ATOM 833 C C . THR A 1 103 ? -1.835 -6.667 13.412 1.00 98.62 103 THR A C 1
ATOM 835 O O . THR A 1 103 ? -2.596 -6.703 14.384 1.00 98.62 103 THR A O 1
ATOM 838 N N . VAL A 1 104 ? -2.208 -6.210 12.221 1.00 98.75 104 VAL A N 1
ATOM 839 C CA . VAL A 1 104 ? -3.597 -5.993 11.829 1.00 98.75 104 VAL A CA 1
ATOM 840 C C . VAL A 1 104 ? -3.867 -6.795 10.567 1.00 98.75 104 VAL A C 1
ATOM 842 O O . VAL A 1 104 ? -3.175 -6.626 9.566 1.00 98.75 104 VAL A O 1
ATOM 845 N N . THR A 1 105 ? -4.856 -7.676 10.627 1.00 98.88 105 THR A N 1
ATOM 846 C CA . THR A 1 105 ? -5.321 -8.462 9.485 1.00 98.88 105 THR A CA 1
ATOM 847 C C . THR A 1 105 ? -6.574 -7.808 8.928 1.00 98.88 105 THR A C 1
ATOM 849 O O . THR A 1 105 ? -7.504 -7.525 9.682 1.00 98.88 105 THR A O 1
ATOM 852 N N . VAL A 1 106 ? -6.582 -7.550 7.624 1.00 98.75 106 VAL A N 1
ATOM 853 C CA . VAL A 1 106 ? -7.704 -6.987 6.871 1.00 98.75 106 VAL A CA 1
ATOM 854 C C . VAL A 1 106 ? -8.077 -7.998 5.795 1.00 98.75 106 VAL A C 1
ATOM 856 O O . VAL A 1 106 ? -7.245 -8.343 4.953 1.00 98.75 106 VAL A O 1
ATOM 859 N N . VAL A 1 107 ? -9.314 -8.482 5.839 1.00 98.6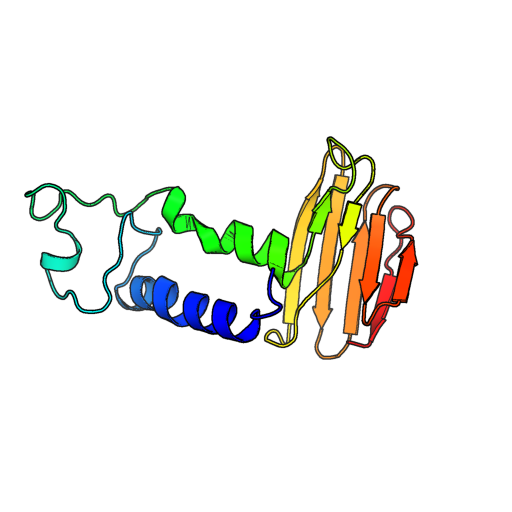9 107 VAL A N 1
ATOM 860 C CA . VAL A 1 107 ? -9.856 -9.440 4.874 1.00 98.69 107 VAL A CA 1
ATOM 861 C C . VAL A 1 107 ? -11.110 -8.851 4.255 1.00 98.69 107 VAL A C 1
ATOM 863 O O . VAL A 1 107 ? -12.056 -8.543 4.974 1.00 98.69 107 VAL A O 1
ATOM 866 N N . LYS A 1 108 ? -11.125 -8.709 2.933 1.00 98.38 108 LYS A N 1
ATOM 867 C CA . LYS A 1 108 ? -12.338 -8.455 2.162 1.00 98.38 108 LYS A CA 1
ATOM 868 C C . LYS A 1 108 ? -12.737 -9.735 1.445 1.00 98.38 108 LYS A C 1
ATOM 870 O O . LYS A 1 108 ? -11.911 -10.326 0.749 1.00 98.38 108 LYS A O 1
ATOM 875 N N . ASP A 1 109 ? -13.995 -10.112 1.602 1.00 98.06 109 ASP A N 1
ATOM 876 C CA . ASP A 1 109 ? -14.643 -11.166 0.838 1.00 98.06 109 ASP A CA 1
ATOM 877 C C . ASP A 1 109 ? -15.969 -10.638 0.291 1.00 98.06 109 ASP A C 1
ATOM 879 O O . ASP A 1 109 ? -16.939 -10.457 1.028 1.00 98.06 109 ASP A O 1
ATOM 883 N N . GLN A 1 110 ? -15.981 -10.311 -1.001 1.00 96.56 110 GLN A N 1
ATOM 884 C CA . GLN A 1 110 ? -17.097 -9.667 -1.688 1.00 96.56 110 GLN A CA 1
ATOM 885 C C . GLN A 1 110 ? -17.595 -8.418 -0.942 1.00 96.56 110 GLN A C 1
ATOM 887 O O . GLN A 1 110 ? -16.909 -7.398 -0.927 1.00 96.56 110 GLN A O 1
ATOM 892 N N . HIS A 1 111 ? -18.775 -8.503 -0.324 1.00 96.00 111 HIS A N 1
ATOM 893 C CA . HIS A 1 111 ? -19.451 -7.410 0.375 1.00 96.00 111 HIS A CA 1
ATOM 894 C C . HIS A 1 111 ? -19.218 -7.422 1.890 1.00 96.00 111 HIS A C 1
ATOM 896 O O . HIS A 1 111 ? -19.972 -6.825 2.657 1.00 96.00 111 HIS A O 1
ATOM 902 N N . GLN A 1 112 ? -18.221 -8.174 2.353 1.00 98.06 112 GLN A N 1
ATOM 903 C CA . GLN A 1 112 ? -17.893 -8.295 3.762 1.00 98.06 112 GLN A CA 1
ATOM 904 C C . GLN A 1 112 ? -16.437 -7.923 4.007 1.00 98.06 112 GLN A C 1
ATOM 906 O O . GLN A 1 112 ? -15.522 -8.386 3.326 1.00 98.06 112 GLN A O 1
ATOM 911 N N . LEU A 1 113 ? -16.225 -7.116 5.039 1.00 98.38 113 LEU A N 1
ATOM 912 C CA . LEU A 1 113 ? -14.924 -6.764 5.570 1.00 98.38 113 LEU A CA 1
ATOM 913 C C . LEU A 1 113 ? -14.776 -7.355 6.970 1.00 98.38 113 LEU A C 1
ATOM 915 O O . LEU A 1 113 ? -15.609 -7.132 7.845 1.00 98.38 113 LEU A O 1
ATOM 919 N N . SER A 1 114 ? -13.668 -8.050 7.188 1.00 98.62 114 SER A N 1
ATOM 920 C CA . SER A 1 114 ? -13.224 -8.539 8.487 1.00 98.62 114 SER A CA 1
ATOM 921 C C . SER A 1 114 ? -11.899 -7.884 8.865 1.00 98.62 114 SER A C 1
ATOM 923 O O . SER A 1 114 ? -10.942 -7.905 8.088 1.00 98.62 114 SER A O 1
ATOM 925 N N . VAL A 1 115 ? -11.823 -7.310 10.065 1.00 98.75 115 VAL A N 1
ATOM 926 C CA . VAL A 1 115 ? -10.606 -6.676 10.589 1.00 98.75 115 VAL A CA 1
ATOM 927 C C . VAL A 1 115 ? -10.287 -7.211 11.976 1.00 98.75 115 VAL A C 1
ATOM 929 O O . VAL A 1 115 ? -11.111 -7.135 12.886 1.00 98.75 115 VAL A O 1
ATOM 932 N N . THR A 1 116 ? -9.062 -7.697 12.156 1.00 98.88 116 THR A N 1
ATOM 933 C CA . THR A 1 116 ? -8.571 -8.222 13.436 1.00 98.88 116 THR A CA 1
ATOM 934 C C . THR A 1 116 ? -7.256 -7.546 13.784 1.00 98.88 116 THR A C 1
ATOM 936 O O . THR A 1 116 ? -6.276 -7.674 13.052 1.00 98.88 116 THR A O 1
ATOM 939 N N . ALA A 1 117 ? -7.208 -6.849 14.916 1.00 98.75 117 ALA A N 1
ATOM 940 C CA . ALA A 1 117 ? -5.966 -6.328 15.476 1.00 98.75 117 ALA A CA 1
ATOM 941 C C . ALA A 1 117 ? -5.481 -7.250 16.596 1.00 98.75 117 ALA A C 1
ATOM 943 O O . ALA A 1 117 ? -6.252 -7.601 17.484 1.00 98.75 117 ALA A O 1
ATOM 944 N N . SER A 1 118 ? -4.200 -7.616 16.608 1.00 98.62 118 SER A N 1
ATOM 945 C CA . SER A 1 118 ? -3.655 -8.508 17.643 1.00 98.62 118 SER A CA 1
ATOM 946 C C . SER A 1 118 ? -3.418 -7.811 18.994 1.00 98.62 118 SER A C 1
ATOM 948 O O . SER A 1 118 ? -3.006 -8.445 19.964 1.00 98.62 118 SER A O 1
ATOM 950 N N . ARG A 1 119 ? -3.620 -6.489 19.061 1.00 98.19 119 ARG A N 1
ATOM 951 C CA . ARG A 1 119 ? -3.435 -5.657 20.257 1.00 98.19 119 ARG A CA 1
ATOM 952 C C . ARG A 1 119 ? -4.378 -4.455 20.255 1.00 98.19 119 ARG A C 1
ATOM 954 O O . ARG A 1 119 ? -4.923 -4.089 19.218 1.00 98.19 119 ARG A O 1
ATOM 961 N N . ALA A 1 120 ? -4.519 -3.835 21.423 1.00 98.25 120 ALA A N 1
ATOM 962 C CA . ALA A 1 120 ? -5.400 -2.691 21.639 1.00 98.25 120 ALA A CA 1
ATOM 963 C C . ALA A 1 120 ? -4.887 -1.415 20.946 1.00 98.25 120 ALA A C 1
ATOM 965 O O . ALA A 1 120 ? -3.728 -1.338 20.530 1.00 98.25 120 ALA A O 1
ATOM 966 N N . GLY A 1 121 ? -5.753 -0.399 20.884 1.00 98.06 121 GLY A N 1
ATOM 967 C CA . GLY A 1 121 ? -5.452 0.924 20.322 1.00 98.06 121 GLY A CA 1
ATOM 968 C C . GLY A 1 121 ? -5.918 1.117 18.877 1.00 98.06 121 GLY A C 1
ATOM 969 O O . GLY A 1 121 ? -5.726 2.200 18.326 1.00 98.06 121 GLY A O 1
ATOM 970 N N . GLY A 1 122 ? -6.529 0.094 18.274 1.00 98.62 122 GLY A N 1
ATOM 971 C CA . GLY A 1 122 ? -7.068 0.147 16.920 1.00 98.62 122 GLY A CA 1
ATOM 972 C C . GLY A 1 122 ? -8.484 0.715 16.859 1.00 98.62 122 GLY A C 1
ATOM 973 O O . GLY A 1 122 ? -9.320 0.439 17.717 1.00 98.62 122 GLY A O 1
ATOM 974 N N . THR A 1 123 ? -8.774 1.480 15.813 1.00 98.81 123 THR A N 1
ATOM 975 C CA . THR A 1 123 ? -10.129 1.909 15.442 1.00 98.81 123 THR A CA 1
ATOM 976 C C . THR A 1 123 ? -10.389 1.568 13.979 1.00 98.81 123 THR A C 1
ATOM 978 O O . THR A 1 123 ? -9.625 1.972 13.108 1.00 98.81 123 THR A O 1
ATOM 981 N N . LEU A 1 124 ? -11.468 0.850 13.694 1.00 98.75 124 LEU A N 1
ATOM 982 C CA . LEU A 1 124 ? -11.993 0.662 12.346 1.00 98.75 124 LEU A CA 1
ATOM 983 C C . LEU A 1 124 ? -12.909 1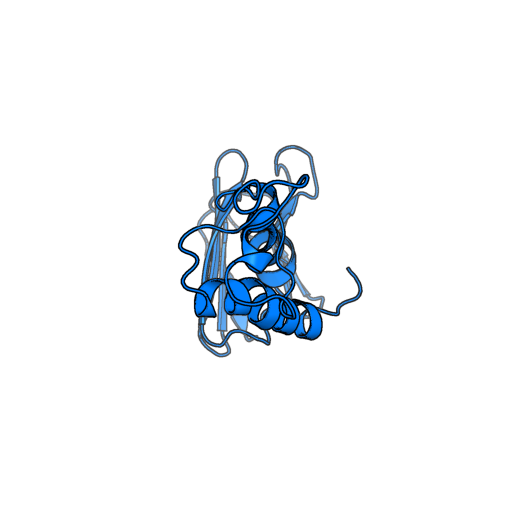.837 11.984 1.00 98.75 124 LEU A C 1
ATOM 985 O O . LEU A 1 124 ? -13.745 2.240 12.794 1.00 98.75 124 LEU A O 1
ATOM 989 N N . ILE A 1 125 ? -12.739 2.384 10.780 1.00 98.38 125 ILE A N 1
ATOM 990 C CA . ILE A 1 125 ? -13.555 3.471 10.239 1.00 98.38 125 ILE A CA 1
ATOM 991 C C . ILE A 1 125 ? -14.124 3.043 8.888 1.00 98.38 125 ILE A C 1
ATOM 993 O O . ILE A 1 125 ? -13.373 2.948 7.920 1.00 98.38 125 ILE A O 1
ATOM 997 N N . VAL A 1 126 ? -15.438 2.834 8.817 1.00 96.81 126 VAL A N 1
ATOM 998 C CA . VAL A 1 126 ? -16.173 2.476 7.589 1.00 96.81 126 VAL A CA 1
ATOM 999 C C . VAL A 1 126 ? -17.385 3.391 7.478 1.00 96.81 126 VAL A C 1
ATOM 1001 O O . VAL A 1 126 ? -18.083 3.590 8.467 1.00 96.81 126 VAL A O 1
ATOM 1004 N N . ASP A 1 127 ? -17.580 4.026 6.321 1.00 91.81 127 ASP A N 1
ATOM 1005 C CA . ASP A 1 127 ? -18.678 4.977 6.064 1.00 91.81 127 ASP A CA 1
ATOM 1006 C C . ASP A 1 127 ? -18.856 6.053 7.151 1.00 91.81 127 ASP A C 1
ATOM 1008 O O . ASP A 1 127 ? -19.956 6.455 7.523 1.00 91.81 127 ASP A O 1
ATOM 1012 N N . GLY A 1 128 ? -17.733 6.510 7.716 1.00 93.00 128 GLY A N 1
ATOM 1013 C CA . GLY A 1 128 ? -17.699 7.491 8.805 1.00 93.00 128 GLY A CA 1
ATOM 1014 C C . GLY A 1 128 ? -18.036 6.933 10.194 1.00 93.00 128 GLY A C 1
ATOM 1015 O O . GLY A 1 128 ? -17.759 7.604 11.189 1.00 93.00 128 GLY A O 1
ATOM 1016 N N . GLN A 1 129 ? -18.550 5.705 10.288 1.00 96.25 129 GLN A N 1
ATOM 1017 C CA . GLN A 1 129 ? -18.767 5.008 11.553 1.00 96.25 129 GLN A CA 1
ATOM 1018 C C . GLN A 1 129 ? -17.437 4.554 12.143 1.00 96.25 129 GLN A C 1
ATOM 1020 O O . GLN A 1 129 ? -16.554 4.075 11.432 1.00 96.25 129 GLN A O 1
ATOM 1025 N N . ARG A 1 130 ? -17.289 4.716 13.459 1.00 98.19 130 ARG A N 1
ATOM 1026 C CA . ARG A 1 130 ? -16.065 4.386 14.196 1.00 98.19 130 ARG A CA 1
ATOM 1027 C C . ARG A 1 130 ? -16.338 3.229 15.146 1.00 98.19 130 ARG A C 1
ATOM 1029 O O . ARG A 1 130 ?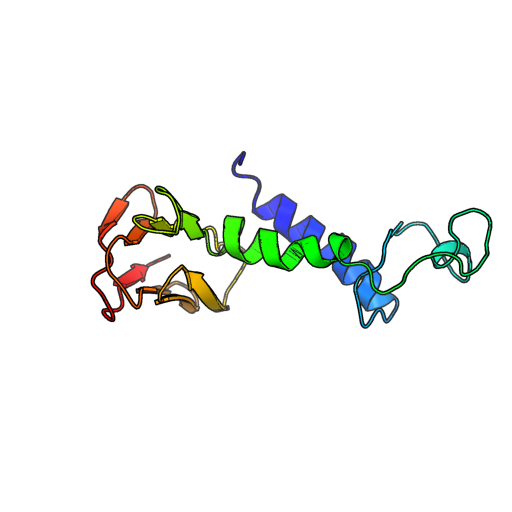 -17.237 3.319 15.977 1.00 98.19 130 ARG A O 1
ATOM 1036 N N . GLN A 1 131 ? -15.518 2.189 15.070 1.00 97.81 131 GLN A N 1
ATOM 1037 C CA . GLN A 1 131 ? -15.588 1.021 15.942 1.00 97.81 131 GLN A CA 1
ATOM 1038 C C . GLN A 1 131 ? -14.210 0.736 16.544 1.00 97.81 131 GLN A C 1
ATOM 1040 O O . GLN A 1 131 ? -13.227 0.600 15.819 1.00 97.81 131 GLN A O 1
ATOM 1045 N 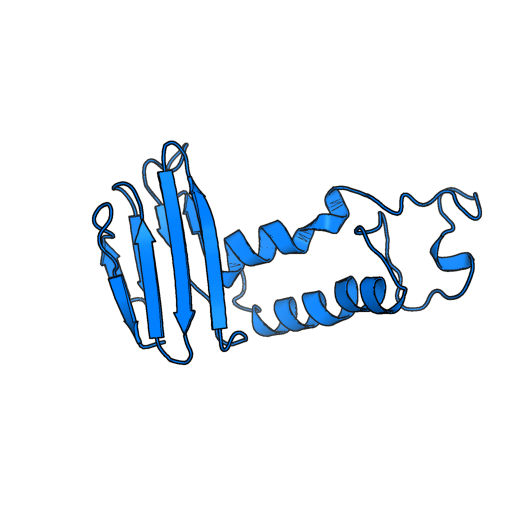N . SER A 1 132 ? -14.123 0.606 17.866 1.00 98.38 132 SER A N 1
ATOM 1046 C CA . SER A 1 132 ? -12.894 0.149 18.523 1.00 98.38 132 SER A CA 1
ATOM 1047 C C . SER A 1 132 ? -12.600 -1.312 18.173 1.00 98.38 132 SER A C 1
ATOM 1049 O O . SER A 1 132 ? -13.500 -2.153 18.159 1.00 98.38 132 SER A O 1
ATOM 1051 N N . LEU A 1 133 ? -11.332 -1.617 17.900 1.00 98.56 133 LEU A N 1
ATOM 1052 C CA . LEU A 1 133 ? -10.857 -2.978 17.664 1.00 98.56 133 LEU A CA 1
ATOM 1053 C C . LEU A 1 133 ? -10.338 -3.567 18.977 1.00 98.56 133 LEU A C 1
ATOM 1055 O O . LEU A 1 133 ? -9.296 -3.147 19.487 1.00 98.56 133 LEU A O 1
ATOM 1059 N N . GLU A 1 134 ? -11.062 -4.551 19.503 1.00 98.00 134 GLU A N 1
ATOM 1060 C CA . GLU A 1 134 ? -10.624 -5.318 20.667 1.00 98.00 134 GLU A CA 1
ATOM 1061 C C . GLU A 1 134 ? -9.517 -6.314 20.273 1.00 98.00 134 GLU A C 1
ATOM 1063 O O . GLU A 1 134 ? -9.605 -6.931 19.205 1.00 98.00 134 GLU A O 1
ATOM 1068 N N . PRO A 1 135 ? -8.483 -6.513 21.112 1.00 98.38 135 PRO A N 1
ATOM 1069 C CA . PRO A 1 135 ? -7.391 -7.435 20.814 1.00 98.38 135 PRO A CA 1
ATOM 1070 C C . PRO A 1 135 ? -7.887 -8.838 20.452 1.00 98.38 135 PRO A C 1
ATOM 1072 O O . PRO A 1 135 ? -8.636 -9.455 21.205 1.00 98.38 135 PRO A O 1
ATOM 1075 N N . ASN A 1 136 ? -7.421 -9.360 19.318 1.00 98.38 136 ASN A N 1
ATOM 1076 C CA . ASN A 1 136 ? -7.710 -10.701 18.796 1.00 98.38 136 ASN A CA 1
ATOM 1077 C C . ASN A 1 136 ? -9.197 -10.990 18.528 1.00 98.38 136 ASN A C 1
ATOM 1079 O O . ASN A 1 136 ? -9.556 -12.130 18.239 1.00 98.38 136 ASN A O 1
ATOM 1083 N N . ARG A 1 137 ? -10.062 -9.972 18.575 1.00 98.50 137 ARG A N 1
ATOM 1084 C CA . ARG A 1 137 ? -11.461 -10.082 18.174 1.00 98.50 137 ARG A CA 1
ATOM 1085 C C . ARG A 1 137 ? -11.626 -9.529 16.765 1.00 98.50 137 ARG A C 1
ATOM 1087 O O . ARG A 1 137 ? -11.198 -8.415 16.471 1.00 98.50 137 ARG A O 1
ATOM 1094 N N . THR A 1 138 ? -12.276 -10.297 15.901 1.00 98.56 138 THR A N 1
ATOM 1095 C CA . THR A 1 138 ? -12.591 -9.861 14.539 1.00 98.56 138 THR A CA 1
ATOM 1096 C C . THR A 1 138 ? -13.812 -8.946 14.547 1.00 98.56 138 THR A C 1
ATOM 1098 O O . THR A 1 138 ? -14.885 -9.336 15.009 1.00 98.56 138 THR A O 1
ATOM 1101 N N . ALA A 1 139 ? -13.652 -7.730 14.031 1.00 98.19 139 ALA A N 1
ATOM 1102 C CA . ALA A 1 139 ? -14.756 -6.865 13.642 1.00 98.19 139 ALA A CA 1
ATOM 1103 C C . ALA A 1 139 ? -15.209 -7.252 12.232 1.00 98.19 139 ALA A C 1
ATOM 1105 O O . ALA A 1 139 ? -14.376 -7.316 11.332 1.00 98.19 139 ALA A O 1
ATOM 1106 N N . VAL A 1 140 ? -16.505 -7.504 12.052 1.00 98.06 140 VAL A N 1
ATOM 1107 C CA . VAL A 1 140 ? -17.099 -7.857 10.757 1.00 98.06 140 VAL A CA 1
ATOM 1108 C C . VAL A 1 140 ? -18.120 -6.790 10.397 1.00 98.06 140 VAL A C 1
ATOM 1110 O O . VAL A 1 140 ? -19.015 -6.510 11.195 1.00 98.06 140 VAL A O 1
ATOM 1113 N N . VAL A 1 141 ? -17.976 -6.191 9.218 1.00 96.94 141 VAL A N 1
ATOM 1114 C CA . VAL A 1 141 ? -18.864 -5.137 8.715 1.00 96.94 141 VAL A CA 1
ATOM 1115 C C . VAL A 1 141 ? -19.168 -5.357 7.229 1.00 96.94 141 VAL A C 1
ATOM 1117 O O . VAL A 1 141 ? -18.304 -5.858 6.505 1.00 96.94 141 VAL A O 1
ATOM 1120 N N . PRO A 1 142 ? -20.381 -5.026 6.758 1.00 95.00 142 PRO A N 1
ATOM 1121 C CA . PRO A 1 142 ? -20.678 -5.007 5.329 1.00 95.00 142 PRO A CA 1
ATOM 1122 C C . PRO A 1 142 ? -19.935 -3.847 4.644 1.00 95.00 142 PRO A C 1
ATOM 1124 O O . PRO A 1 142 ? -19.787 -2.787 5.256 1.00 95.00 142 PRO A O 1
ATOM 1127 N N . VAL A 1 143 ? -19.465 -4.054 3.408 1.00 88.94 143 VAL A N 1
ATOM 1128 C CA . VAL A 1 143 ? -18.752 -3.063 2.566 1.00 88.94 143 VAL A CA 1
ATOM 1129 C C . VAL A 1 143 ? -19.054 -3.220 1.079 1.00 88.94 143 VAL A C 1
ATOM 1131 O O . VAL A 1 143 ? -19.559 -4.290 0.674 1.00 88.94 143 VAL A O 1
#

Secondary structure (DSSP, 8-state):
--S-HHHHHHHIIIIIHHHHHTT-SS--S---TT--GGGGG-BTTBTT-S-SS-GGGGHHHHHIIIIIS-EEESSGGGSSEEE----TT-SEEEEEEEETTEEEEEEEETTEEEEEESSSSEEEEETTEEEEE-TTPEEEEE-

pLDDT: mean 97.32, std 2.33, range [76.38, 98.88]

Sequence (143 aa):
KLGEQHRVYQVLLDYWGGMLDRRAVTFWEEFDPSQHGKDMYAMYGDPYGKSLCHAWGASPIYLLGRHFAGLRPTAPGYQTFEIKPELSEFHHLHTVLPIKGGTVTVVKDQHQLSVTASRAGGTLIVDGQRQSLEPNRTAVVPV

Foldseek 3Di:
DPLVLVVVVVCCCCFVVLVVVVVQPAFWPDADSPDDDQCRCDDPNRSNPTGSHDPVRVVVVVCCVCPAQNWDQPDPQPPAIEGEHDHPVDCWDWDWADTRPWIWIWIHHHQKIKIATQDFRYWYADPNDIDGHDHRDIDMDTD

Radius of gyration: 18.44 Å; chains: 1; bounding box: 45×24×49 Å